Protein AF-K1UQL8-F1 (afdb_monomer_lite)

InterPro domains:
  IPR018676 Protein of unknown function DUF2149 [PF09919] (19-78)

pLDDT: mean 76.23, std 13.96, range [50.19, 97.06]

Sequence (79 aa):
MKPTRRKSKFAVQEDSDPLSVVVNLFDVAMVFAVALMVAMVMHMNMTEVFTQEDFTVVKNPGKENMEIIMKEGNKINKY

Secondary structure (DSSP, 8-state):
--------GGGGSS---HHHHHHHHHHHHHHHHHHHHHHHHHHTTTHHHH--S-EEEEESTTSTT-EEEEEETTEEEE-

Structure (mmCIF, N/CA/C/O backbone):
data_AF-K1UQL8-F1
#
_entry.id   AF-K1UQL8-F1
#
loop_
_atom_site.group_PDB
_atom_site.id
_atom_site.type_symbol
_atom_site.label_atom_id
_atom_site.label_alt_id
_atom_site.label_comp_id
_atom_site.label_asym_id
_atom_site.label_entity_id
_atom_site.label_seq_id
_atom_site.pdbx_PDB_ins_code
_atom_site.Cartn_x
_atom_site.Cartn_y
_atom_site.Cartn_z
_atom_site.occupancy
_atom_site.B_iso_or_equiv
_atom_site.auth_seq_id
_atom_site.auth_comp_id
_atom_site.auth_asym_id
_atom_site.auth_atom_id
_atom_site.pdbx_PDB_model_num
ATOM 1 N N . MET A 1 1 ? 26.302 -22.368 -51.695 1.00 52.44 1 MET A N 1
ATOM 2 C CA . MET A 1 1 ? 26.136 -22.172 -50.236 1.00 52.44 1 MET A CA 1
ATOM 3 C C . MET A 1 1 ? 26.228 -20.678 -49.935 1.00 52.44 1 MET A C 1
ATOM 5 O O . MET A 1 1 ? 27.238 -20.081 -50.275 1.00 52.44 1 MET A O 1
ATOM 9 N N . LYS A 1 2 ? 25.171 -20.046 -49.404 1.00 50.19 2 LYS A N 1
ATOM 10 C CA . LYS A 1 2 ? 25.198 -18.623 -48.998 1.00 50.19 2 LYS A CA 1
ATOM 11 C C . LYS A 1 2 ? 25.833 -18.513 -47.603 1.00 50.19 2 LYS A C 1
ATOM 13 O O . LYS A 1 2 ? 25.446 -19.302 -46.743 1.00 50.19 2 LYS A O 1
ATOM 18 N N . PRO A 1 3 ? 26.765 -17.580 -47.347 1.00 59.59 3 PRO A N 1
ATOM 19 C CA . PRO A 1 3 ? 27.388 -17.474 -46.037 1.00 59.59 3 PRO A CA 1
ATOM 20 C C . PRO A 1 3 ? 26.413 -16.820 -45.055 1.00 59.59 3 PRO A C 1
ATOM 22 O O . PRO A 1 3 ? 25.954 -15.693 -45.253 1.00 59.59 3 PRO A O 1
ATOM 25 N N . THR A 1 4 ? 26.093 -17.534 -43.983 1.00 67.19 4 THR A N 1
ATOM 26 C CA . THR A 1 4 ? 25.285 -17.029 -42.874 1.00 67.19 4 THR A CA 1
AT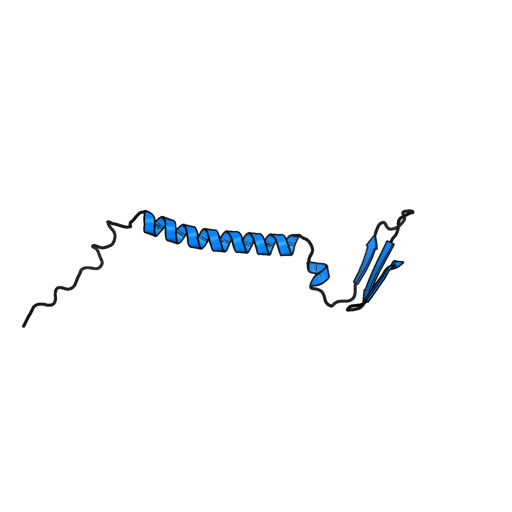OM 27 C C . THR A 1 4 ? 26.140 -16.056 -42.063 1.00 67.19 4 THR A C 1
ATOM 29 O O . THR A 1 4 ? 26.995 -16.461 -41.277 1.00 67.19 4 THR A O 1
ATOM 32 N N . ARG A 1 5 ? 25.949 -14.747 -42.269 1.00 68.56 5 ARG A N 1
ATOM 33 C CA . ARG A 1 5 ? 26.588 -13.710 -41.444 1.00 68.56 5 ARG A CA 1
ATOM 34 C C . ARG A 1 5 ? 26.043 -13.800 -40.016 1.00 68.56 5 ARG A C 1
ATOM 36 O O . ARG A 1 5 ? 24.912 -13.397 -39.752 1.00 68.56 5 ARG A O 1
ATOM 43 N N . ARG A 1 6 ? 26.851 -14.312 -39.085 1.00 69.75 6 ARG A N 1
ATOM 44 C CA . ARG A 1 6 ? 26.588 -14.217 -37.641 1.00 69.75 6 ARG A CA 1
ATOM 45 C C . ARG A 1 6 ? 26.654 -12.740 -37.242 1.00 69.75 6 ARG A C 1
ATOM 47 O O . ARG A 1 6 ? 27.727 -12.143 -37.284 1.00 69.75 6 ARG A O 1
ATOM 54 N N . LYS A 1 7 ? 25.515 -12.141 -36.883 1.00 65.19 7 LYS A N 1
ATOM 55 C CA . LYS A 1 7 ? 25.489 -10.798 -36.288 1.00 65.19 7 LYS A CA 1
ATOM 56 C C . LYS A 1 7 ? 26.163 -10.859 -34.912 1.00 65.19 7 LYS A C 1
ATOM 58 O O . LYS A 1 7 ? 25.784 -11.671 -34.070 1.00 65.19 7 LYS A O 1
ATOM 63 N N . SER A 1 8 ? 27.192 -10.035 -34.724 1.00 63.38 8 SER A N 1
ATOM 64 C CA . SER A 1 8 ? 27.916 -9.878 -33.461 1.00 63.38 8 SER A CA 1
ATOM 65 C C . SER A 1 8 ? 26.996 -9.277 -32.394 1.00 63.38 8 SER A C 1
ATOM 67 O O . SER A 1 8 ? 26.362 -8.254 -32.640 1.00 63.38 8 SER A O 1
ATOM 69 N N . LYS A 1 9 ? 26.948 -9.890 -31.203 1.00 62.34 9 LYS A N 1
ATOM 70 C CA . LYS A 1 9 ? 26.202 -9.386 -30.033 1.00 62.34 9 LYS A CA 1
ATOM 71 C C . LYS A 1 9 ? 26.807 -8.110 -29.424 1.00 62.34 9 LYS A C 1
ATOM 73 O O . LYS A 1 9 ? 26.186 -7.512 -28.557 1.00 62.34 9 LYS A O 1
ATOM 78 N N . PHE A 1 10 ? 27.992 -7.700 -29.876 1.00 56.62 10 PHE A N 1
ATOM 79 C CA . PHE A 1 10 ? 28.706 -6.534 -29.351 1.00 56.62 10 PHE A CA 1
ATOM 80 C C . PHE A 1 10 ? 28.312 -5.207 -30.015 1.00 56.62 10 PHE A C 1
ATOM 82 O O . PHE A 1 10 ? 28.637 -4.160 -29.482 1.00 56.62 10 PHE A O 1
ATOM 89 N N . ALA A 1 11 ? 27.575 -5.225 -31.131 1.00 55.03 11 ALA A N 1
ATOM 90 C CA . ALA A 1 11 ? 27.161 -4.003 -31.834 1.00 55.03 11 ALA A CA 1
ATOM 91 C C . ALA A 1 11 ? 25.839 -3.391 -31.316 1.00 55.03 11 ALA A C 1
ATOM 93 O O . ALA A 1 11 ? 25.313 -2.478 -31.935 1.00 55.03 11 ALA A O 1
ATOM 94 N N . VAL A 1 12 ? 25.261 -3.924 -30.231 1.00 55.09 12 VAL A N 1
ATOM 95 C CA . VAL A 1 12 ? 23.948 -3.493 -29.697 1.00 55.09 12 VAL A CA 1
ATOM 96 C C . VAL A 1 12 ? 24.095 -2.593 -28.458 1.00 55.09 12 VAL A C 1
ATOM 98 O O . VAL A 1 12 ? 23.112 -2.038 -27.988 1.00 55.09 12 VAL A O 1
ATOM 101 N N . GLN A 1 13 ? 25.308 -2.431 -27.918 1.00 54.81 13 GLN A N 1
ATOM 102 C CA . GLN A 1 13 ? 25.535 -1.660 -26.686 1.00 54.81 13 GLN A CA 1
ATOM 103 C C . GLN A 1 13 ? 25.770 -0.157 -26.894 1.00 54.81 13 GLN A C 1
ATOM 105 O O . GLN A 1 13 ? 25.744 0.567 -25.908 1.00 54.81 13 GLN A O 1
ATOM 110 N N . GLU A 1 14 ? 25.968 0.327 -28.125 1.00 53.53 14 GLU A N 1
ATOM 111 C CA . GLU A 1 14 ? 26.266 1.754 -28.361 1.00 53.53 14 GLU A CA 1
ATOM 112 C C . GLU A 1 14 ? 25.030 2.640 -28.595 1.00 53.53 14 GLU A C 1
ATOM 114 O O . GLU A 1 14 ? 25.139 3.851 -28.466 1.00 53.53 14 GLU A O 1
ATOM 119 N N . ASP A 1 15 ? 23.846 2.058 -28.809 1.00 57.09 15 ASP A N 1
ATOM 120 C CA . ASP A 1 15 ? 22.590 2.798 -29.009 1.00 57.09 15 ASP A CA 1
ATOM 121 C C . ASP A 1 15 ? 21.520 2.335 -28.007 1.00 57.09 15 ASP A C 1
ATOM 123 O O . ASP A 1 15 ? 20.429 1.895 -28.382 1.00 57.09 15 ASP A O 1
ATOM 127 N N . SER A 1 16 ? 21.817 2.378 -26.704 1.00 64.12 16 SER A N 1
ATOM 128 C CA . SER A 1 16 ? 20.754 2.268 -25.701 1.00 64.12 16 SER A CA 1
ATOM 129 C C . SER A 1 16 ? 19.881 3.517 -25.800 1.00 64.12 16 SER A C 1
ATOM 131 O O . SER A 1 16 ? 20.176 4.531 -25.166 1.00 64.12 16 SER A O 1
ATOM 133 N N . ASP A 1 17 ? 18.850 3.445 -26.645 1.00 78.88 17 ASP A N 1
ATOM 134 C CA . ASP A 1 17 ? 17.873 4.507 -26.857 1.00 78.88 17 ASP A CA 1
ATOM 135 C C . ASP A 1 17 ? 17.418 5.042 -25.488 1.00 78.88 17 ASP A C 1
ATOM 137 O O . ASP A 1 17 ? 16.869 4.270 -24.687 1.00 78.88 17 ASP A O 1
ATOM 141 N N . PRO A 1 18 ? 17.664 6.328 -25.175 1.00 77.12 18 PRO A N 1
ATOM 142 C CA . PRO A 1 18 ? 17.319 6.901 -23.879 1.00 77.12 18 PRO A CA 1
ATOM 143 C C . PRO A 1 18 ? 15.835 6.714 -23.536 1.00 77.12 18 PRO A C 1
ATOM 145 O O . PRO A 1 18 ? 15.500 6.591 -22.357 1.00 77.12 18 PRO A O 1
ATOM 148 N N . LEU A 1 19 ? 14.948 6.593 -24.532 1.00 84.00 19 LEU A N 1
ATOM 149 C CA . LEU A 1 19 ? 13.537 6.276 -24.300 1.00 84.00 19 LEU A CA 1
ATOM 150 C C . LEU A 1 19 ? 13.335 4.880 -23.699 1.00 84.00 19 LEU A C 1
ATOM 152 O O . LEU A 1 19 ? 12.501 4.715 -22.811 1.00 84.00 19 LEU A O 1
ATOM 156 N N . SER A 1 20 ? 14.117 3.883 -24.116 1.00 81.69 20 SER A N 1
ATOM 157 C CA . SER A 1 20 ? 14.028 2.524 -23.562 1.00 81.69 20 SER A CA 1
ATOM 158 C C . SER A 1 20 ? 14.448 2.475 -22.090 1.00 81.69 20 SER A C 1
ATOM 160 O O . SER A 1 20 ? 13.847 1.747 -21.297 1.00 81.69 20 SER A O 1
ATOM 162 N N . VAL A 1 21 ? 15.436 3.287 -21.701 1.00 83.50 21 VAL A N 1
ATOM 163 C CA . VAL A 1 21 ? 15.859 3.424 -20.297 1.00 83.50 21 VAL A CA 1
ATOM 164 C C . VAL A 1 21 ? 14.751 4.068 -19.457 1.00 83.50 21 VAL A C 1
ATOM 166 O O . VAL A 1 21 ? 14.441 3.583 -18.368 1.00 83.50 21 VAL A O 1
ATOM 169 N N . VAL A 1 22 ? 14.108 5.118 -19.979 1.00 87.38 22 VAL A N 1
ATOM 170 C CA . VAL A 1 22 ? 12.994 5.802 -19.302 1.00 87.38 22 VAL A CA 1
ATOM 171 C C . VAL A 1 22 ? 11.794 4.872 -19.113 1.00 87.38 22 VAL A C 1
ATOM 173 O O . VAL A 1 22 ? 11.215 4.850 -18.030 1.00 87.38 22 VAL A O 1
ATOM 176 N N . VAL A 1 23 ? 11.441 4.067 -20.120 1.00 89.00 23 VAL A N 1
ATOM 177 C CA . VAL A 1 23 ? 10.320 3.112 -20.028 1.00 89.00 23 VAL A CA 1
ATOM 178 C C . VAL A 1 23 ? 10.573 2.045 -18.958 1.00 89.00 23 VAL A C 1
ATOM 180 O O . VAL A 1 23 ? 9.659 1.707 -18.210 1.00 89.00 23 VAL A O 1
ATOM 183 N N . ASN A 1 24 ? 11.808 1.553 -18.831 1.00 88.44 24 ASN A N 1
ATOM 184 C CA . ASN A 1 24 ? 12.156 0.597 -17.778 1.00 88.44 24 ASN A CA 1
ATOM 185 C C . ASN A 1 24 ? 12.051 1.220 -16.373 1.00 88.44 24 ASN A C 1
ATOM 187 O O . ASN A 1 24 ? 11.440 0.637 -15.480 1.00 88.44 24 ASN A O 1
ATOM 191 N N . LEU A 1 25 ? 12.589 2.431 -16.190 1.00 91.56 25 LEU A N 1
ATOM 192 C CA . LEU A 1 25 ? 12.509 3.142 -14.912 1.00 91.56 25 LEU A CA 1
ATOM 193 C C . LEU A 1 25 ? 11.060 3.485 -14.536 1.00 91.56 25 LEU A C 1
ATOM 195 O O . LEU A 1 25 ? 10.706 3.461 -13.357 1.00 91.56 25 LEU A O 1
ATOM 199 N N . PHE A 1 26 ? 10.220 3.777 -15.530 1.00 94.06 26 PHE A N 1
ATOM 200 C CA . PHE A 1 26 ? 8.802 4.037 -15.318 1.00 94.06 26 PHE A CA 1
ATOM 201 C C . PHE A 1 26 ? 8.069 2.812 -14.758 1.00 94.06 26 PHE A C 1
ATOM 203 O O . PHE A 1 26 ? 7.277 2.956 -13.830 1.00 94.06 26 PHE A O 1
ATOM 210 N N . ASP A 1 27 ? 8.376 1.609 -15.249 1.00 93.56 27 ASP A N 1
ATOM 211 C CA . ASP A 1 27 ? 7.806 0.365 -14.717 1.00 93.56 27 ASP A CA 1
ATOM 212 C C . ASP A 1 27 ? 8.180 0.149 -13.241 1.00 93.56 27 ASP A C 1
ATOM 214 O O . ASP A 1 27 ? 7.320 -0.056 -12.380 1.00 93.56 27 ASP A O 1
ATOM 218 N N . VAL A 1 28 ? 9.458 0.346 -12.905 1.00 94.25 28 VAL A N 1
ATOM 219 C CA . VAL A 1 28 ? 9.933 0.296 -11.511 1.00 94.25 28 VAL A CA 1
ATOM 220 C C . VAL A 1 28 ? 9.237 1.350 -10.639 1.00 94.25 28 VAL A C 1
ATOM 222 O O . VAL A 1 28 ? 8.847 1.058 -9.505 1.00 94.25 28 VAL A O 1
ATOM 225 N N . ALA A 1 29 ? 9.031 2.563 -11.158 1.00 95.56 29 ALA A N 1
ATOM 226 C CA . ALA A 1 29 ? 8.336 3.632 -10.444 1.00 95.56 29 ALA A CA 1
ATOM 227 C C . ALA A 1 29 ? 6.851 3.312 -10.196 1.00 95.56 29 ALA A C 1
ATOM 229 O O . ALA A 1 29 ? 6.333 3.620 -9.120 1.00 95.56 29 ALA A O 1
ATOM 230 N N . MET A 1 30 ? 6.168 2.657 -11.141 1.00 96.19 30 MET A N 1
ATOM 231 C CA . MET A 1 30 ? 4.787 2.200 -10.949 1.00 96.19 30 MET A CA 1
ATOM 232 C C . MET A 1 30 ? 4.690 1.159 -9.830 1.00 96.19 30 MET A C 1
ATOM 234 O O . MET A 1 30 ? 3.849 1.295 -8.938 1.00 96.19 30 MET A O 1
ATOM 238 N N . VAL A 1 31 ? 5.579 0.161 -9.822 1.00 96.25 31 VAL A N 1
ATOM 239 C CA . VAL A 1 31 ? 5.638 -0.845 -8.746 1.00 96.25 31 VAL A CA 1
ATOM 240 C C . VAL A 1 31 ? 5.921 -0.184 -7.392 1.00 96.25 31 VAL A C 1
ATOM 242 O O . VAL A 1 31 ? 5.281 -0.522 -6.394 1.00 96.25 31 VAL A O 1
ATOM 245 N N . PHE A 1 32 ? 6.819 0.804 -7.354 1.00 97.06 32 PHE A N 1
ATOM 246 C CA . PHE A 1 32 ? 7.106 1.574 -6.142 1.00 97.06 32 PHE A CA 1
ATOM 247 C C . PHE A 1 32 ? 5.877 2.344 -5.629 1.00 97.06 32 PHE A C 1
ATOM 249 O O . PHE A 1 32 ? 5.584 2.304 -4.433 1.00 97.06 32 PHE A O 1
ATOM 256 N N . ALA A 1 33 ? 5.110 2.988 -6.513 1.00 96.00 33 ALA A N 1
ATOM 257 C CA . ALA A 1 33 ? 3.887 3.697 -6.135 1.00 96.00 33 ALA A CA 1
ATOM 258 C C . ALA A 1 33 ? 2.818 2.753 -5.553 1.00 96.00 33 ALA A C 1
ATOM 260 O O . ALA A 1 33 ? 2.193 3.075 -4.540 1.00 96.00 33 ALA A O 1
ATOM 261 N N . VAL A 1 34 ? 2.644 1.563 -6.140 1.00 95.94 34 VAL A N 1
ATOM 262 C CA . VAL A 1 34 ? 1.731 0.533 -5.612 1.00 95.94 34 VAL A CA 1
ATOM 263 C C . VAL A 1 34 ? 2.187 0.055 -4.232 1.00 95.94 34 VAL A C 1
ATOM 265 O O . VAL A 1 34 ? 1.366 -0.053 -3.321 1.00 95.94 34 VAL A O 1
ATOM 268 N N . ALA A 1 35 ? 3.489 -0.167 -4.037 1.00 95.56 35 ALA A N 1
ATOM 269 C CA . ALA A 1 35 ? 4.034 -0.543 -2.735 1.00 95.56 35 ALA A CA 1
ATOM 270 C C . ALA A 1 35 ? 3.767 0.528 -1.662 1.00 95.56 35 ALA A C 1
ATOM 272 O O . ALA A 1 35 ? 3.373 0.187 -0.545 1.00 95.56 35 ALA A O 1
ATOM 273 N N . LEU A 1 36 ? 3.904 1.816 -1.999 1.00 95.81 36 LEU A N 1
ATOM 274 C CA . LEU A 1 36 ? 3.551 2.910 -1.089 1.00 95.81 36 LEU A CA 1
ATOM 275 C C . LEU A 1 36 ? 2.051 2.950 -0.771 1.00 95.81 36 LEU A C 1
ATOM 277 O O . LEU A 1 36 ? 1.690 3.167 0.384 1.00 95.81 36 LEU A O 1
ATOM 281 N N . MET A 1 37 ? 1.178 2.701 -1.752 1.00 93.56 37 MET A N 1
ATOM 282 C CA . MET A 1 37 ? -0.269 2.619 -1.520 1.00 93.56 37 MET A CA 1
ATOM 283 C C . MET A 1 37 ? -0.613 1.489 -0.541 1.00 93.56 37 MET A C 1
ATOM 285 O O . MET A 1 37 ? -1.358 1.710 0.414 1.00 93.56 37 MET A O 1
ATOM 289 N N . VAL A 1 38 ? -0.033 0.298 -0.728 1.00 88.06 38 VAL A N 1
ATOM 290 C CA . VAL A 1 38 ? -0.210 -0.837 0.193 1.00 88.06 38 VAL A CA 1
ATOM 291 C C . VAL A 1 38 ? 0.317 -0.489 1.588 1.00 88.06 38 VAL A C 1
ATOM 293 O O . VAL A 1 38 ? -0.378 -0.716 2.576 1.00 88.06 38 VAL A O 1
ATOM 296 N N . ALA A 1 39 ? 1.499 0.127 1.682 1.00 89.62 39 ALA A N 1
ATOM 297 C CA . ALA A 1 39 ? 2.082 0.543 2.956 1.00 89.62 39 ALA A CA 1
ATOM 298 C C . ALA A 1 39 ? 1.213 1.578 3.690 1.00 89.62 39 ALA A C 1
ATOM 300 O O . ALA A 1 39 ? 1.027 1.470 4.900 1.00 89.62 39 ALA A O 1
ATOM 301 N N . MET A 1 40 ? 0.634 2.546 2.973 1.00 87.94 40 MET A N 1
ATOM 302 C CA . MET A 1 40 ? -0.319 3.502 3.546 1.00 87.94 40 MET A CA 1
ATOM 303 C C . MET A 1 40 ? -1.578 2.804 4.066 1.00 87.94 40 MET A C 1
ATOM 305 O O . MET A 1 40 ? -1.989 3.066 5.193 1.00 87.94 40 MET A O 1
ATOM 309 N N . VAL A 1 41 ? -2.156 1.878 3.294 1.00 82.94 41 VAL A N 1
ATOM 310 C CA . VAL A 1 41 ? -3.324 1.086 3.723 1.00 82.94 41 VAL A CA 1
ATOM 311 C C . VAL A 1 41 ? -3.017 0.277 4.989 1.00 82.94 41 VAL A C 1
ATOM 313 O O . VAL A 1 41 ? -3.843 0.228 5.900 1.00 82.94 41 VAL A O 1
ATOM 316 N N . MET A 1 42 ? -1.819 -0.306 5.085 1.00 80.69 42 MET A N 1
ATOM 317 C CA . MET A 1 42 ? -1.364 -1.012 6.288 1.00 80.69 42 MET A CA 1
ATOM 318 C C . MET A 1 42 ? -1.126 -0.064 7.472 1.00 80.69 42 MET A C 1
ATOM 320 O O . MET A 1 42 ? -1.442 -0.413 8.607 1.00 80.69 42 MET A O 1
ATOM 324 N N . HIS A 1 43 ? -0.589 1.133 7.223 1.00 78.81 43 HIS A N 1
ATOM 325 C CA . HIS A 1 43 ? -0.289 2.115 8.264 1.00 78.81 43 HIS A CA 1
ATOM 326 C C . HIS A 1 43 ? -1.539 2.795 8.836 1.00 78.81 43 HIS A C 1
ATOM 328 O O . HIS A 1 43 ? -1.553 3.141 10.013 1.00 78.81 43 HIS A O 1
ATOM 334 N N . MET A 1 44 ? -2.612 2.949 8.054 1.00 72.12 44 MET A N 1
ATOM 335 C CA . MET A 1 44 ? -3.882 3.536 8.511 1.00 72.12 44 MET A CA 1
ATOM 336 C C . MET A 1 44 ? -4.695 2.615 9.453 1.00 72.12 44 MET A C 1
ATOM 338 O O . MET A 1 44 ? -5.912 2.747 9.547 1.00 72.12 44 MET A O 1
ATOM 342 N N . ASN A 1 45 ? -4.034 1.711 10.186 1.00 57.44 45 ASN A N 1
ATOM 343 C CA . ASN A 1 45 ? -4.611 0.851 11.2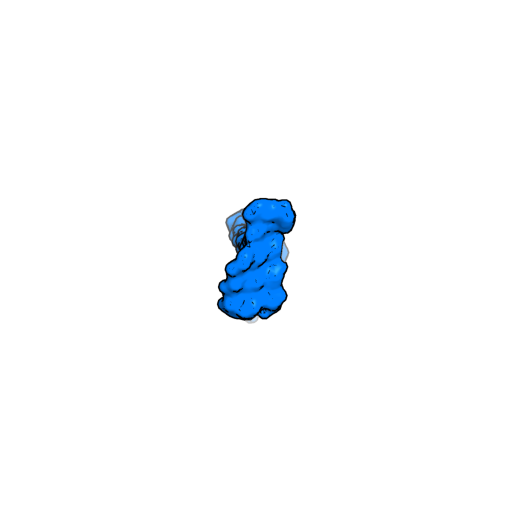27 1.00 57.44 45 ASN A CA 1
ATOM 344 C C . ASN A 1 45 ? -5.749 -0.081 10.761 1.00 57.44 45 ASN A C 1
ATOM 346 O O . ASN A 1 45 ? -6.604 -0.467 11.556 1.00 57.44 45 ASN A O 1
ATOM 350 N N . MET A 1 46 ? -5.729 -0.549 9.507 1.00 55.41 46 MET A N 1
ATOM 351 C CA . MET A 1 46 ? -6.587 -1.669 9.067 1.00 55.41 46 MET A CA 1
ATOM 352 C C . MET A 1 46 ? -6.233 -3.016 9.729 1.00 55.41 46 MET A C 1
ATOM 354 O O . MET A 1 46 ? -6.858 -4.037 9.445 1.00 55.41 46 MET A O 1
ATOM 358 N N . THR A 1 47 ? -5.261 -3.049 10.638 1.00 55.09 47 THR A N 1
ATOM 359 C CA . THR A 1 47 ? -4.956 -4.207 11.482 1.00 55.09 47 THR A CA 1
ATOM 360 C C . THR A 1 47 ? -6.134 -4.615 12.378 1.00 55.09 47 THR A C 1
ATOM 362 O O . THR A 1 47 ? -6.290 -5.805 12.612 1.00 55.09 47 THR A O 1
ATOM 365 N N . GLU A 1 48 ? -7.022 -3.695 12.789 1.00 54.66 48 GLU A N 1
ATOM 366 C CA . GLU A 1 48 ? -8.274 -4.031 13.516 1.00 54.66 48 GLU A CA 1
ATOM 367 C C . GLU A 1 48 ? -9.369 -4.648 12.619 1.00 54.66 48 GLU A C 1
ATOM 369 O O . GLU A 1 48 ? -10.309 -5.295 13.098 1.00 54.66 48 GLU A O 1
ATOM 374 N N . VAL A 1 49 ? -9.274 -4.448 11.301 1.00 54.44 49 VAL A N 1
ATOM 375 C CA . VAL A 1 49 ? -10.211 -5.024 10.322 1.00 54.44 49 VAL A CA 1
ATOM 376 C C . VAL A 1 49 ? -9.769 -6.433 9.921 1.00 54.44 49 VAL A C 1
ATOM 378 O O . VAL A 1 49 ? -10.616 -7.290 9.679 1.00 54.44 49 VAL A O 1
ATOM 381 N N . PHE A 1 50 ? -8.458 -6.689 9.895 1.00 54.16 50 PHE A N 1
ATOM 382 C CA . PHE A 1 50 ? -7.892 -7.973 9.476 1.00 54.16 50 PHE A CA 1
ATOM 383 C C . PHE A 1 50 ? -7.773 -9.020 10.583 1.00 54.16 50 PHE A C 1
ATOM 385 O O . PHE A 1 50 ? -7.677 -10.207 10.266 1.00 54.16 50 PHE A O 1
ATOM 392 N N . THR A 1 51 ? -7.816 -8.636 11.859 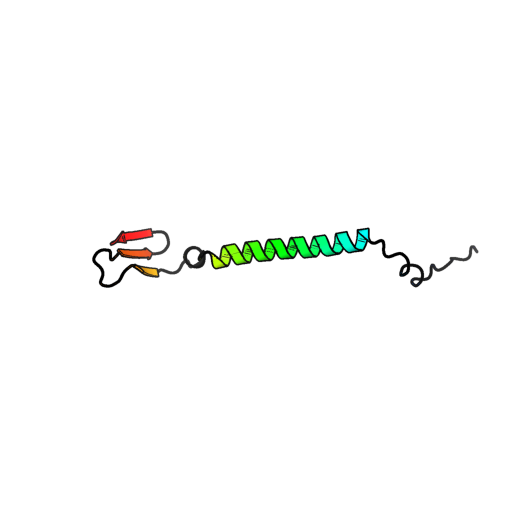1.00 58.09 51 THR A N 1
ATOM 393 C CA . THR A 1 51 ? -7.946 -9.620 12.932 1.00 58.09 51 THR A CA 1
ATOM 394 C C . THR A 1 51 ? -9.417 -10.040 13.051 1.00 58.09 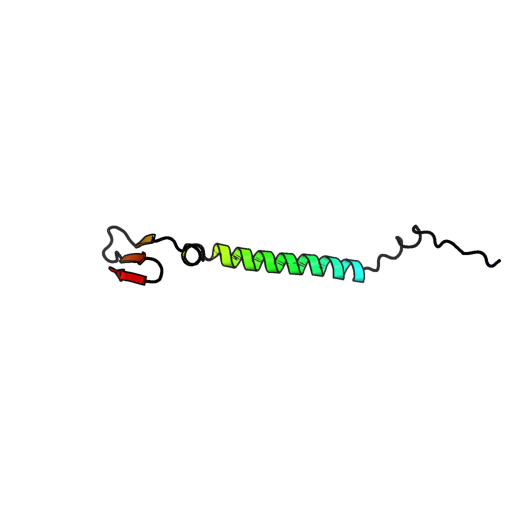51 THR A C 1
ATOM 396 O O . THR A 1 51 ? -10.306 -9.261 13.409 1.00 58.09 51 THR A O 1
ATOM 399 N N . GLN A 1 52 ? -9.690 -11.307 12.724 1.00 57.66 52 GLN A N 1
ATOM 400 C CA . GLN A 1 52 ? -10.929 -12.007 13.107 1.00 57.66 52 GLN A CA 1
ATOM 401 C C . GLN A 1 52 ? -10.973 -12.319 14.613 1.00 57.66 52 GLN A C 1
ATOM 403 O O . GLN A 1 52 ? -11.866 -13.024 15.069 1.00 57.66 52 GLN A O 1
ATOM 408 N N . GLU A 1 53 ? -9.990 -11.843 15.372 1.00 64.69 53 GLU A N 1
ATOM 409 C CA . GLU A 1 53 ? -9.852 -12.109 16.794 1.00 64.69 53 GLU A CA 1
ATOM 410 C C . GLU A 1 53 ? -10.679 -11.112 17.603 1.00 64.69 53 GLU A C 1
ATOM 412 O O . GLU A 1 53 ? -10.760 -9.924 17.268 1.00 64.69 53 GLU A O 1
ATOM 417 N N . ASP A 1 54 ? -11.295 -11.619 18.666 1.00 69.88 54 ASP A N 1
ATOM 418 C CA . ASP A 1 54 ? -12.085 -10.819 19.586 1.00 69.88 54 ASP A CA 1
ATOM 419 C C . ASP A 1 54 ? -11.172 -9.833 20.317 1.00 69.88 54 ASP A C 1
ATOM 421 O O . ASP A 1 54 ? -10.138 -10.214 20.875 1.00 69.88 54 ASP A O 1
ATOM 425 N N . PHE A 1 55 ? -11.543 -8.554 20.318 1.00 74.19 55 PHE A N 1
ATOM 426 C CA . PHE A 1 55 ? -10.758 -7.524 20.986 1.00 74.19 55 PHE A CA 1
ATOM 427 C C . PHE A 1 55 ? -11.630 -6.560 21.783 1.00 74.19 55 PHE A C 1
ATOM 429 O O . PHE A 1 55 ? -12.759 -6.228 21.408 1.00 74.19 55 PHE A O 1
ATOM 436 N N . THR A 1 56 ? -11.054 -6.065 22.877 1.00 81.31 56 THR A N 1
ATOM 437 C CA . THR A 1 56 ? -11.659 -5.057 23.748 1.00 81.31 56 THR A CA 1
ATOM 438 C C . THR A 1 56 ? -10.795 -3.807 23.725 1.00 81.31 56 THR A C 1
ATOM 440 O O . THR A 1 56 ? -9.661 -3.818 24.203 1.00 81.31 56 THR A O 1
ATOM 443 N N . VAL A 1 57 ? -11.337 -2.714 23.192 1.00 82.38 57 VAL A N 1
ATOM 444 C CA . VAL A 1 57 ? -10.691 -1.397 23.198 1.00 82.38 57 VAL A CA 1
ATOM 445 C C . VAL A 1 57 ? -11.327 -0.544 24.288 1.00 82.38 57 VAL A C 1
ATOM 447 O O . VAL A 1 57 ? -12.526 -0.272 24.257 1.00 82.38 57 VAL A O 1
ATOM 450 N N . VAL A 1 58 ? -10.508 -0.084 25.236 1.00 84.56 58 VAL A N 1
ATOM 451 C CA . VAL A 1 58 ? -10.91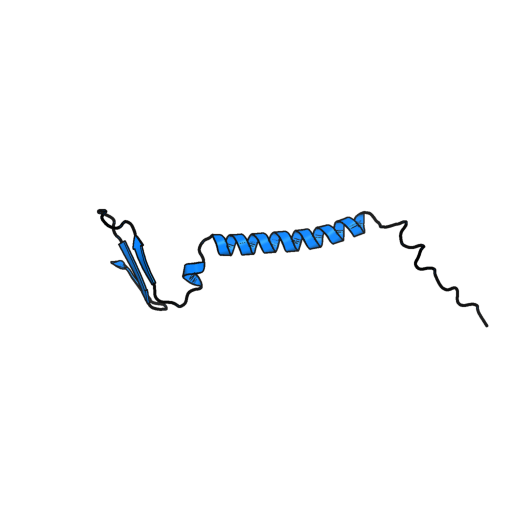3 0.878 26.271 1.00 84.56 58 VAL A CA 1
ATOM 452 C C . VAL A 1 58 ? -10.372 2.253 25.895 1.00 84.56 58 VAL A C 1
ATOM 454 O O . VAL A 1 58 ? -9.165 2.501 25.966 1.00 84.56 58 VAL A O 1
ATOM 457 N N . LYS A 1 59 ? -11.256 3.164 25.489 1.00 85.19 59 LYS A N 1
ATOM 458 C CA . LYS A 1 59 ? -10.899 4.563 25.229 1.00 85.19 59 LYS A CA 1
ATOM 459 C C . LYS A 1 59 ? -11.045 5.379 26.506 1.00 85.19 59 LYS A C 1
ATOM 461 O O . LYS A 1 59 ? -12.027 5.243 27.224 1.00 85.19 59 LYS A O 1
ATOM 466 N N . ASN A 1 60 ? -10.084 6.271 26.748 1.00 83.19 60 ASN A N 1
ATOM 467 C CA . ASN A 1 60 ? -10.091 7.229 27.861 1.00 83.19 60 ASN A CA 1
ATOM 468 C C . ASN A 1 60 ? -10.294 6.592 29.254 1.00 83.19 60 ASN A C 1
ATOM 470 O O . ASN A 1 60 ? -11.187 7.015 29.991 1.00 83.19 60 ASN A O 1
ATOM 474 N N . PRO A 1 61 ? -9.471 5.599 29.647 1.00 83.75 61 PRO A N 1
ATOM 475 C CA . PRO A 1 61 ? -9.595 4.979 30.962 1.00 83.75 61 PRO A CA 1
ATOM 476 C C . PRO A 1 61 ? -9.474 6.033 32.073 1.00 83.75 61 PRO A C 1
ATOM 478 O O . PRO A 1 61 ? -8.546 6.844 32.073 1.00 83.75 61 PRO A O 1
ATOM 481 N N . GLY A 1 62 ? -10.426 6.029 33.009 1.00 84.12 62 GLY A N 1
ATOM 482 C CA . GLY A 1 62 ? -10.427 6.931 34.168 1.00 84.12 62 GLY A CA 1
ATOM 483 C C . GLY A 1 62 ? -10.857 8.377 33.889 1.00 84.12 62 GLY A C 1
ATOM 484 O O . GLY A 1 62 ? -10.688 9.223 34.764 1.00 84.12 62 GLY A O 1
ATOM 485 N N . LYS A 1 63 ? -11.401 8.679 32.703 1.00 90.31 63 LYS A N 1
ATOM 486 C CA . LYS A 1 63 ? -12.007 9.984 32.381 1.00 90.31 63 LYS A CA 1
ATOM 487 C C . LYS A 1 63 ? -13.529 9.865 32.285 1.00 90.31 63 LYS A C 1
ATOM 489 O O . LYS A 1 63 ? -14.055 8.778 32.076 1.00 90.31 63 LYS A O 1
ATOM 494 N N . GLU A 1 64 ? -14.232 10.994 32.374 1.00 83.81 64 GLU A N 1
ATOM 495 C CA . GLU A 1 64 ? -15.703 11.054 32.269 1.00 83.81 64 GLU A CA 1
ATOM 496 C C . GLU A 1 64 ? -16.244 10.527 30.925 1.00 83.81 64 GLU A C 1
ATOM 498 O O . GLU A 1 64 ? -17.388 10.095 30.847 1.00 83.81 64 GLU A O 1
ATOM 503 N N . ASN A 1 65 ? -15.418 10.523 29.873 1.00 84.62 65 ASN A N 1
ATOM 504 C CA . ASN A 1 65 ? -15.749 10.046 28.529 1.00 84.62 65 ASN A CA 1
ATOM 505 C C . ASN A 1 65 ? -15.136 8.668 28.210 1.00 84.62 65 ASN A C 1
ATOM 507 O O . ASN A 1 65 ? -14.659 8.439 27.090 1.00 84.62 65 ASN A O 1
ATOM 511 N N . MET A 1 66 ? -15.078 7.785 29.208 1.00 87.69 66 MET A N 1
ATOM 512 C CA . MET A 1 66 ? -14.640 6.407 29.010 1.00 87.69 66 MET A CA 1
ATOM 513 C C . MET A 1 66 ? -15.618 5.677 28.082 1.00 87.69 66 MET A C 1
ATOM 515 O O . MET A 1 66 ? -16.826 5.757 28.279 1.00 87.69 66 MET A O 1
ATOM 519 N N . GLU A 1 67 ? -15.092 4.961 27.088 1.00 82.62 67 GLU A N 1
ATOM 520 C CA . GLU A 1 67 ? -15.894 4.103 26.209 1.00 82.62 67 GLU A CA 1
ATOM 521 C C . GLU A 1 67 ? -15.239 2.730 26.094 1.00 82.62 67 GLU A C 1
ATOM 523 O O . GLU A 1 67 ? -14.030 2.632 25.843 1.00 82.62 67 GLU A O 1
ATOM 528 N N . ILE A 1 68 ? -16.036 1.674 26.241 1.00 85.06 68 ILE A N 1
ATOM 529 C CA . ILE A 1 68 ? -15.595 0.296 26.031 1.00 85.06 68 ILE A CA 1
ATOM 530 C C . ILE A 1 68 ? -16.216 -0.205 24.731 1.00 85.06 68 ILE A C 1
ATOM 532 O O . ILE A 1 68 ? -17.437 -0.289 24.598 1.00 85.06 68 ILE A O 1
ATOM 536 N N . ILE A 1 69 ? -15.365 -0.552 23.769 1.00 84.06 69 ILE A N 1
ATOM 537 C CA . ILE A 1 69 ? -15.764 -1.127 22.485 1.00 84.06 69 ILE A CA 1
ATOM 538 C C . ILE A 1 69 ? -15.305 -2.583 22.480 1.00 84.06 69 ILE A C 1
ATOM 540 O O . ILE A 1 69 ? -14.104 -2.853 22.489 1.00 84.06 69 ILE A O 1
ATOM 544 N N . MET A 1 70 ? -16.259 -3.512 22.478 1.00 79.31 70 MET A N 1
ATOM 545 C CA . MET A 1 70 ? -16.000 -4.947 22.325 1.00 79.31 70 MET A CA 1
ATOM 546 C C . MET A 1 70 ? -16.385 -5.388 20.920 1.00 79.31 70 MET A C 1
ATOM 548 O O . MET A 1 70 ? -17.521 -5.160 20.490 1.00 79.31 70 MET A O 1
ATOM 552 N N . LYS A 1 71 ? -15.454 -6.038 20.223 1.00 75.94 71 LYS A N 1
ATOM 553 C CA . LYS A 1 71 ? -15.715 -6.737 18.965 1.00 75.94 71 LYS A CA 1
ATOM 554 C C . LYS A 1 71 ? -15.645 -8.236 19.240 1.00 75.94 71 LYS A C 1
ATOM 556 O O . LYS A 1 71 ? -14.577 -8.739 19.565 1.00 75.94 71 LYS A O 1
ATOM 561 N N . GLU A 1 72 ? -16.780 -8.913 19.105 1.00 74.94 72 GLU A N 1
ATOM 562 C CA . GLU A 1 72 ? -16.893 -10.374 19.160 1.00 74.94 72 GLU A CA 1
ATOM 563 C C . GLU A 1 72 ? -17.233 -10.873 17.749 1.00 74.94 72 GLU A C 1
ATOM 565 O O . GLU A 1 72 ? -18.378 -10.753 17.283 1.00 74.94 72 GLU A O 1
ATOM 570 N N . GLY A 1 73 ? -16.230 -11.347 17.011 1.00 73.31 73 GLY A N 1
ATOM 571 C CA . GLY A 1 73 ? -16.338 -11.666 15.586 1.00 73.31 73 GLY A CA 1
ATOM 572 C C . GLY A 1 73 ? -16.882 -10.498 14.742 1.00 73.31 73 GLY A C 1
ATOM 573 O O . GLY A 1 73 ? -16.168 -9.542 14.442 1.00 73.31 73 GLY A O 1
ATOM 574 N N . ASN A 1 74 ? -18.161 -10.579 14.348 1.00 68.00 74 ASN A N 1
ATOM 575 C CA . ASN A 1 74 ? -18.868 -9.564 13.543 1.00 68.00 74 ASN A CA 1
ATOM 576 C C . ASN A 1 74 ? -19.798 -8.643 14.361 1.00 68.00 74 ASN A C 1
ATOM 578 O O . A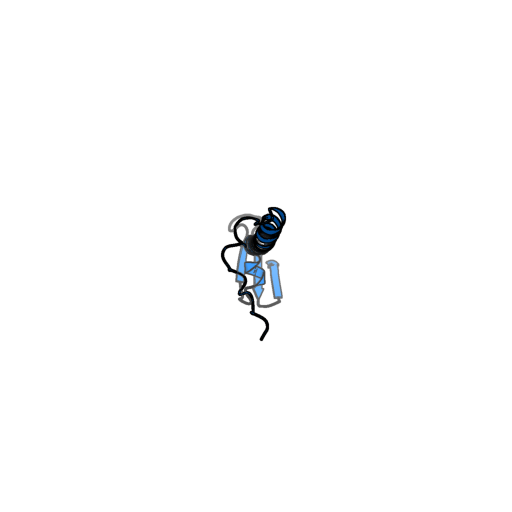SN A 1 74 ? -20.471 -7.790 13.778 1.00 68.00 74 ASN A O 1
ATOM 582 N N . LYS A 1 75 ? -19.902 -8.821 15.685 1.00 68.38 75 LYS A N 1
ATOM 583 C CA . LYS A 1 75 ? -20.759 -7.998 16.553 1.00 68.38 75 LYS A CA 1
ATOM 584 C C . LYS A 1 75 ? -19.928 -6.957 17.294 1.00 68.38 75 LYS A C 1
ATOM 586 O O . LYS A 1 75 ? -18.884 -7.283 17.847 1.00 68.38 75 LYS A O 1
ATOM 591 N N . ILE A 1 76 ? -20.417 -5.717 17.312 1.00 77.00 76 ILE A N 1
ATOM 592 C CA . ILE A 1 76 ? -19.788 -4.589 18.006 1.00 77.00 76 ILE A CA 1
ATOM 593 C C . ILE A 1 76 ? -20.717 -4.140 19.136 1.00 77.00 76 ILE A C 1
ATOM 595 O O . ILE A 1 76 ? -21.837 -3.704 18.868 1.00 77.00 76 ILE A O 1
ATOM 599 N N . ASN A 1 77 ? -20.243 -4.226 20.380 1.00 77.50 77 ASN A N 1
ATOM 600 C CA . ASN A 1 77 ? -20.942 -3.746 21.573 1.00 77.50 77 ASN A CA 1
ATOM 601 C C . ASN A 1 77 ? -20.226 -2.505 22.136 1.00 77.50 77 ASN A C 1
ATOM 603 O O . ASN A 1 77 ? -18.996 -2.488 22.218 1.00 77.50 77 ASN A O 1
ATOM 607 N N . LYS A 1 78 ? -20.991 -1.475 22.525 1.00 75.75 78 LYS A N 1
ATOM 608 C CA . LYS A 1 78 ? -20.485 -0.225 23.118 1.00 75.75 78 LYS A CA 1
ATOM 609 C C . LYS A 1 78 ? -21.071 -0.039 24.521 1.00 75.75 78 LYS A C 1
ATOM 611 O O . LYS A 1 78 ? -22.295 -0.075 24.656 1.00 75.75 78 LYS A O 1
ATOM 616 N N . TYR A 1 79 ? -20.206 0.177 25.513 1.00 73.00 79 TYR A N 1
ATOM 617 C CA . TYR A 1 79 ? -20.554 0.447 26.915 1.00 73.00 79 TYR A CA 1
ATOM 618 C C . TYR A 1 79 ? -19.887 1.722 27.425 1.00 73.00 79 TYR A C 1
ATOM 620 O O . TYR A 1 79 ? -18.787 2.056 26.917 1.00 73.00 79 TYR A O 1
#

Radius of gyration: 29.11 Å; chains: 1; bounding box: 50×33×84 Å

Organism: NCBI:txid408170

Foldseek 3Di:
DDDDDDDDPVVPPPCPPVVVVVVVVVVVVVVVVVVVVVVVVVVVPCVVVPDLDWDWDWPPPPDPPTWIWTDNRPDTDID